Protein AF-A0A968XPM7-F1 (afdb_monomer)

Sequence (101 aa):
MIVTSLDAAGAPLIDSAGNKNVYVIEKPRFDQLYQPLGQVSGDGDIHRAVGTVQVIRLEHGFDIVAPWGERQTAASGYLLANGDDVYGNNAETFEKTYEFF

Foldseek 3Di:
DKDFAAFPVRHFDADPVRDGRIDDDDPVVCVVQWDFPPDADPVGTDTDGPFDKDKDWDCQWDWDQWPVGDTDTDRTFIFTHGDPTTDTDYNVRDVRRDDDD

Nearest PDB structures (foldseek):
  8uza-assembly1_A  TM=3.613E-01  e=4.049E+00  Geobacillus stearothermophilus
  8uzb-assembly1_A  TM=3.399E-01  e=3.831E+00  Geobacillus stearothermophilus
  2qlz-assembly1_B  TM=2.908E-01  e=8.785E+00  unclassified

Mean predicted aligned error: 8.29 Å

pLDDT: mean 83.12, std 6.74, range [58.09, 94.0]

Secondary structure (DSSP, 8-state):
-EEE-B-TTSPBPB-TTS-B-EEE--HHHHHHHEEEEEEEETTEEEEEE----EEEEETT-EEEE-TTS-EEEESSEEEEEETTEEEEEEHHHHHHH----

Solvent-accessible surface area (backbone atoms only — not comparable to full-atom values): 6186 Å² total; per-residue (Å²): 83,82,48,69,47,51,31,93,87,70,46,74,34,61,44,99,87,73,42,71,43,65,50,78,46,56,62,75,59,44,67,71,42,39,42,78,69,89,43,76,54,100,90,40,78,41,61,43,74,71,73,78,63,50,75,45,80,29,84,80,26,52,77,49,65,28,86,88,70,50,77,46,75,38,72,33,22,34,42,37,34,53,80,93,44,51,40,77,38,44,42,72,62,41,68,56,63,57,88,88,131

Structure (mmCIF, N/CA/C/O backbone):
data_AF-A0A968XPM7-F1
#
_entry.id   AF-A0A968XPM7-F1
#
loop_
_a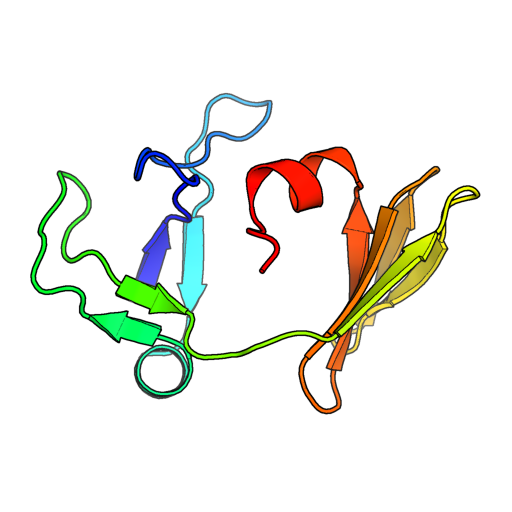tom_site.group_PDB
_atom_site.id
_atom_site.type_symbol
_atom_site.label_atom_id
_atom_site.label_alt_id
_atom_site.label_comp_id
_atom_site.label_asym_id
_atom_site.label_entity_id
_atom_site.label_seq_id
_atom_site.pdbx_PDB_ins_code
_atom_site.Cartn_x
_atom_site.Cartn_y
_atom_site.Cartn_z
_atom_site.occupancy
_atom_site.B_iso_or_equiv
_atom_site.auth_seq_id
_atom_site.auth_comp_id
_atom_site.auth_asym_id
_atom_site.auth_atom_id
_atom_site.pdbx_PDB_model_num
ATOM 1 N N . MET A 1 1 ? 11.632 -9.394 1.548 1.00 85.12 1 MET A N 1
ATOM 2 C CA . MET A 1 1 ? 12.036 -8.565 0.394 1.00 85.12 1 MET A CA 1
ATOM 3 C C . MET A 1 1 ? 11.587 -7.137 0.635 1.00 85.12 1 MET A C 1
ATOM 5 O O . MET A 1 1 ? 10.650 -6.944 1.399 1.00 85.12 1 MET A O 1
ATOM 9 N N . ILE A 1 2 ? 12.285 -6.16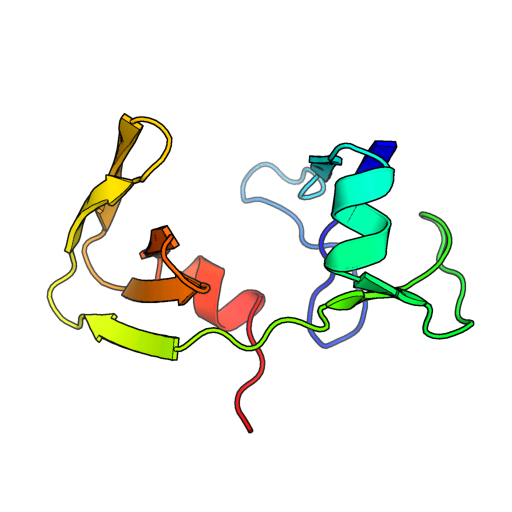9 0.047 1.00 88.88 2 ILE A N 1
ATOM 10 C CA . ILE A 1 2 ? 11.972 -4.740 0.156 1.00 88.88 2 ILE A CA 1
ATOM 11 C C . ILE A 1 2 ? 11.226 -4.341 -1.115 1.00 88.88 2 ILE A C 1
ATOM 13 O O . ILE A 1 2 ? 11.652 -4.728 -2.202 1.00 88.88 2 ILE A O 1
ATOM 17 N N . VAL A 1 3 ? 10.122 -3.616 -0.975 1.00 90.38 3 VAL A N 1
ATOM 18 C CA . VAL A 1 3 ? 9.267 -3.191 -2.089 1.00 90.38 3 VAL A CA 1
ATOM 19 C C . VAL A 1 3 ? 8.884 -1.725 -1.933 1.00 90.38 3 VAL A C 1
ATOM 21 O O . VAL A 1 3 ? 8.785 -1.230 -0.811 1.00 90.38 3 VAL A O 1
ATOM 24 N N . THR A 1 4 ? 8.659 -1.052 -3.059 1.00 91.44 4 THR A N 1
ATOM 25 C CA . THR A 1 4 ? 8.252 0.356 -3.122 1.00 91.44 4 THR A CA 1
ATOM 26 C C . THR A 1 4 ? 6.881 0.453 -3.771 1.00 91.44 4 THR A C 1
ATOM 28 O O . THR A 1 4 ? 6.659 -0.135 -4.829 1.00 91.44 4 THR A O 1
ATOM 31 N N . SER A 1 5 ? 5.973 1.204 -3.156 1.00 88.38 5 SER A N 1
ATOM 32 C CA . SER A 1 5 ? 4.652 1.480 -3.726 1.00 88.38 5 SER A CA 1
ATOM 33 C C . SER A 1 5 ? 4.772 2.450 -4.907 1.00 88.38 5 SER A C 1
ATOM 35 O O . SER A 1 5 ? 5.540 3.412 -4.838 1.00 88.38 5 SER A O 1
ATOM 37 N N . LEU A 1 6 ? 4.007 2.220 -5.975 1.00 87.56 6 LEU A N 1
ATOM 38 C CA . LEU A 1 6 ? 3.935 3.106 -7.141 1.00 87.56 6 LEU A CA 1
ATOM 39 C C . LEU A 1 6 ? 2.571 3.803 -7.198 1.00 87.56 6 LEU A C 1
ATOM 41 O O . LEU A 1 6 ? 1.582 3.255 -6.711 1.00 87.56 6 LEU A O 1
ATOM 45 N N . ASP A 1 7 ? 2.526 4.996 -7.783 1.00 81.62 7 ASP A N 1
ATOM 46 C CA . ASP A 1 7 ? 1.282 5.666 -8.159 1.00 81.62 7 ASP A CA 1
ATOM 47 C C . ASP A 1 7 ? 0.712 5.114 -9.483 1.00 81.62 7 ASP A C 1
ATOM 49 O O . ASP A 1 7 ? 1.320 4.268 -10.144 1.00 81.62 7 ASP A O 1
ATOM 53 N N . ALA A 1 8 ? -0.454 5.620 -9.894 1.00 76.62 8 ALA A N 1
ATOM 54 C CA . ALA A 1 8 ? -1.120 5.227 -11.142 1.00 76.62 8 ALA A CA 1
ATOM 55 C C . ALA A 1 8 ? -0.304 5.547 -12.415 1.00 76.62 8 ALA A C 1
ATOM 57 O O . ALA A 1 8 ? -0.536 4.965 -13.474 1.00 76.62 8 ALA A O 1
ATOM 58 N N . ALA A 1 9 ? 0.666 6.465 -12.338 1.00 82.81 9 ALA A N 1
ATOM 59 C CA . ALA A 1 9 ? 1.585 6.762 -13.435 1.00 82.81 9 ALA A CA 1
ATOM 60 C C . ALA A 1 9 ? 2.820 5.838 -13.437 1.00 82.81 9 ALA A C 1
ATOM 62 O O . ALA A 1 9 ? 3.664 5.940 -14.331 1.00 82.81 9 ALA A O 1
ATOM 63 N N . GLY A 1 10 ? 2.936 4.936 -12.458 1.00 81.00 10 GLY A N 1
ATOM 64 C CA . GLY A 1 10 ? 4.077 4.044 -12.279 1.00 81.00 10 GLY A CA 1
ATOM 65 C C . GLY A 1 10 ? 5.287 4.716 -11.626 1.00 81.00 10 GLY A C 1
ATOM 66 O O . GLY A 1 10 ? 6.385 4.157 -11.674 1.00 81.00 10 GLY A O 1
ATOM 67 N N . ALA A 1 11 ? 5.126 5.901 -11.030 1.00 87.12 11 ALA A N 1
ATOM 68 C CA . ALA A 1 11 ? 6.191 6.584 -10.307 1.00 87.12 11 ALA A CA 1
ATOM 69 C C . ALA A 1 11 ? 6.213 6.164 -8.824 1.00 87.12 11 ALA A C 1
ATOM 71 O O . ALA A 1 11 ? 5.159 5.907 -8.244 1.00 87.12 11 ALA A O 1
ATOM 72 N N . PRO A 1 12 ? 7.391 6.095 -8.171 1.00 89.25 12 PRO A N 1
ATOM 73 C CA . PRO A 1 12 ? 7.470 5.809 -6.741 1.00 89.25 12 PRO A CA 1
ATOM 74 C C . PRO A 1 12 ? 6.651 6.796 -5.907 1.00 89.25 12 PRO A C 1
ATOM 76 O O . PRO A 1 12 ? 6.847 8.007 -6.007 1.00 89.25 12 PRO A O 1
ATOM 79 N N . LEU A 1 13 ? 5.791 6.276 -5.031 1.00 83.25 13 LEU A N 1
ATOM 80 C CA . LEU A 1 13 ? 5.095 7.086 -4.037 1.00 83.25 13 LEU A CA 1
ATOM 81 C C . LEU A 1 13 ? 6.106 7.684 -3.063 1.00 83.25 13 LEU A C 1
ATOM 83 O O . LEU A 1 13 ? 6.907 6.964 -2.465 1.00 83.25 13 LEU A O 1
ATOM 87 N N . ILE A 1 14 ? 6.039 9.001 -2.897 1.00 84.19 14 ILE A N 1
ATOM 88 C CA . ILE A 1 14 ? 6.889 9.762 -1.984 1.00 84.19 14 ILE A CA 1
ATOM 89 C C . ILE A 1 14 ? 6.041 10.235 -0.799 1.00 84.19 14 ILE A C 1
ATOM 91 O O . ILE A 1 14 ? 4.950 10.776 -0.987 1.00 84.19 14 ILE A O 1
ATOM 95 N N . ASP A 1 15 ? 6.525 9.998 0.419 1.00 75.62 15 ASP A N 1
ATOM 96 C CA . ASP A 1 15 ? 5.892 10.471 1.647 1.00 75.62 15 ASP A CA 1
ATOM 97 C C . ASP A 1 15 ? 6.081 11.988 1.850 1.00 75.62 15 ASP A C 1
ATOM 99 O O . ASP A 1 15 ? 6.800 12.667 1.114 1.00 75.62 15 ASP A O 1
ATOM 103 N N . SER A 1 16 ? 5.431 12.550 2.870 1.00 74.06 16 SER A N 1
ATOM 104 C CA . SER A 1 16 ? 5.512 13.986 3.172 1.00 74.06 16 SER A CA 1
ATOM 105 C C . SER A 1 16 ? 6.908 14.459 3.600 1.00 74.06 16 SER A C 1
ATOM 107 O O . SER A 1 16 ? 7.170 15.661 3.589 1.00 74.06 16 SER A O 1
ATOM 109 N N . ALA A 1 17 ? 7.805 13.538 3.958 1.00 79.50 17 ALA A N 1
ATOM 110 C CA . ALA A 1 17 ? 9.191 13.815 4.312 1.00 79.50 17 ALA A CA 1
ATOM 111 C C . ALA A 1 17 ? 10.153 13.672 3.115 1.00 79.50 17 ALA A C 1
ATOM 113 O O . ALA A 1 17 ? 11.353 13.897 3.271 1.00 79.50 17 ALA A O 1
ATOM 114 N N . GLY A 1 18 ? 9.647 13.341 1.922 1.00 85.56 18 GLY A N 1
ATOM 115 C CA . GLY A 1 18 ? 10.449 13.189 0.709 1.00 85.56 18 GLY A CA 1
ATOM 116 C C . GLY A 1 18 ? 11.059 11.796 0.526 1.00 85.56 18 GLY A C 1
ATOM 117 O O . GLY A 1 18 ? 11.888 11.616 -0.367 1.00 85.56 18 GLY A O 1
ATOM 118 N N . ASN A 1 19 ? 10.670 10.807 1.334 1.00 85.50 19 ASN A N 1
ATOM 119 C CA . ASN A 1 19 ? 11.178 9.441 1.228 1.00 85.50 19 ASN A CA 1
ATOM 120 C C . ASN A 1 19 ? 10.260 8.574 0.369 1.00 85.50 19 ASN A C 1
ATOM 122 O O . ASN A 1 19 ? 9.046 8.763 0.340 1.00 85.50 19 ASN A O 1
ATOM 126 N N . LYS A 1 20 ? 10.833 7.565 -0.297 1.00 86.50 20 LYS A N 1
ATOM 127 C CA . LYS A 1 20 ? 10.032 6.541 -0.977 1.00 86.50 20 LYS A CA 1
ATOM 128 C C . LYS A 1 20 ? 9.187 5.777 0.041 1.00 86.50 20 LYS A C 1
ATOM 130 O O . LYS A 1 20 ? 9.673 5.402 1.107 1.00 86.50 20 LYS A O 1
ATOM 135 N N . ASN A 1 21 ? 7.948 5.483 -0.331 1.00 83.44 21 ASN A N 1
ATOM 136 C CA . ASN A 1 21 ? 7.068 4.608 0.422 1.00 83.44 21 ASN A CA 1
ATOM 137 C C . ASN A 1 21 ? 7.531 3.155 0.243 1.00 83.44 21 ASN A C 1
ATOM 139 O O . ASN A 1 21 ? 7.191 2.494 -0.740 1.00 83.44 21 ASN A O 1
ATOM 143 N N . VAL A 1 22 ? 8.365 2.699 1.175 1.00 85.25 22 VAL A N 1
ATOM 144 C CA . VAL A 1 22 ? 9.013 1.387 1.148 1.00 85.25 22 VAL A CA 1
ATOM 145 C C . VAL A 1 22 ? 8.520 0.542 2.312 1.00 85.25 22 VAL A C 1
ATOM 147 O O . VAL A 1 22 ? 8.427 1.025 3.439 1.00 85.25 22 VAL A O 1
ATOM 150 N N . TYR A 1 23 ? 8.267 -0.741 2.067 1.00 80.19 23 TYR A N 1
ATOM 151 C CA . TYR A 1 23 ? 7.940 -1.698 3.119 1.00 80.19 23 TYR A CA 1
ATOM 152 C C . TYR A 1 23 ? 8.603 -3.057 2.883 1.00 80.19 23 TYR A C 1
ATOM 154 O O . TYR A 1 23 ? 9.120 -3.363 1.805 1.00 80.19 23 TYR A O 1
ATOM 162 N N . VAL A 1 24 ? 8.632 -3.869 3.940 1.00 82.69 24 VAL A N 1
ATOM 163 C CA . VAL A 1 24 ? 9.181 -5.225 3.907 1.00 82.69 24 VAL A CA 1
ATOM 164 C C . VAL A 1 24 ? 8.033 -6.219 3.892 1.00 82.69 24 VAL A C 1
ATOM 166 O O . VAL A 1 24 ? 7.118 -6.141 4.704 1.00 82.69 24 VAL A O 1
ATOM 169 N N . ILE A 1 25 ? 8.108 -7.179 2.978 1.00 82.62 25 ILE A N 1
ATOM 170 C CA . ILE A 1 25 ? 7.140 -8.265 2.842 1.00 82.62 25 ILE A CA 1
ATOM 171 C C . ILE A 1 25 ? 7.873 -9.595 2.684 1.00 82.62 25 ILE A C 1
ATOM 173 O O . ILE A 1 25 ? 8.969 -9.662 2.117 1.00 82.62 25 ILE A O 1
ATOM 177 N N . GLU A 1 26 ? 7.310 -1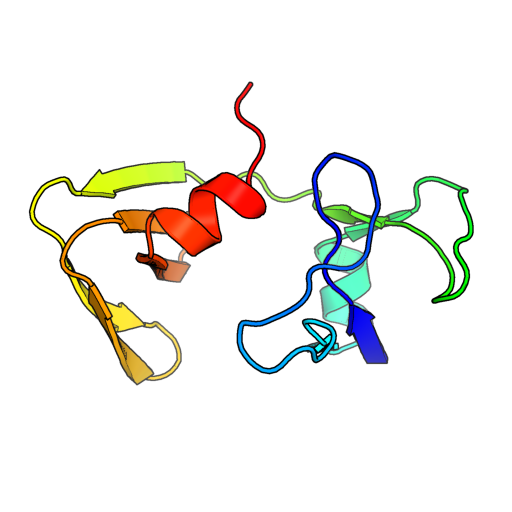0.676 3.209 1.00 83.31 26 GLU A N 1
ATOM 178 C CA . GLU A 1 26 ? 7.857 -12.013 2.989 1.00 83.31 26 GLU A CA 1
ATOM 179 C C . GLU A 1 26 ? 7.664 -12.444 1.534 1.00 83.31 26 GLU A C 1
ATOM 181 O O . GLU A 1 26 ? 6.615 -12.205 0.939 1.00 83.31 26 GLU A O 1
ATOM 186 N N . LYS A 1 27 ? 8.666 -13.116 0.954 1.00 88.06 27 LYS A N 1
ATOM 187 C CA . LYS A 1 27 ? 8.616 -13.528 -0.456 1.00 88.06 27 LYS A CA 1
ATOM 188 C C . LYS A 1 27 ? 7.380 -14.384 -0.795 1.00 88.06 27 LYS A C 1
ATOM 190 O O . LYS A 1 27 ? 6.707 -14.044 -1.762 1.00 88.06 27 LYS A O 1
ATOM 195 N N . PRO A 1 28 ? 7.013 -15.418 -0.009 1.00 85.19 28 PRO A N 1
ATOM 196 C CA . PRO A 1 28 ? 5.820 -16.210 -0.309 1.00 85.19 28 PRO A CA 1
ATOM 197 C C . PRO A 1 28 ? 4.533 -15.379 -0.287 1.00 85.19 28 PRO A C 1
ATOM 199 O O . PRO A 1 28 ? 3.635 -15.614 -1.088 1.00 85.19 28 PRO A O 1
ATOM 202 N N . ARG A 1 29 ? 4.447 -14.385 0.607 1.00 81.56 29 ARG A N 1
ATOM 203 C CA . ARG A 1 29 ? 3.296 -13.481 0.689 1.00 81.56 29 ARG A CA 1
ATOM 204 C C . ARG A 1 29 ? 3.251 -12.518 -0.495 1.00 81.56 29 ARG A C 1
ATOM 206 O O . ARG A 1 29 ? 2.173 -12.248 -1.007 1.00 81.56 29 ARG A O 1
ATOM 213 N N . PHE A 1 30 ? 4.402 -12.034 -0.953 1.00 87.06 30 PHE A N 1
ATOM 214 C CA . PHE A 1 30 ? 4.486 -11.196 -2.146 1.00 87.06 30 PHE A CA 1
ATOM 215 C C . PHE A 1 30 ? 3.984 -11.934 -3.390 1.00 87.06 30 PHE A C 1
ATOM 217 O O . PHE A 1 30 ? 3.109 -11.425 -4.083 1.00 87.06 30 PHE A O 1
ATOM 224 N N . ASP A 1 31 ? 4.456 -13.164 -3.604 1.00 88.38 31 ASP A N 1
ATOM 225 C CA . ASP A 1 31 ? 4.076 -13.988 -4.759 1.00 88.38 31 ASP A CA 1
ATOM 226 C C . ASP A 1 31 ? 2.559 -14.328 -4.766 1.00 88.38 31 ASP A C 1
ATOM 228 O O . ASP A 1 31 ? 1.996 -14.628 -5.815 1.00 88.38 31 ASP A O 1
ATOM 232 N N . GLN A 1 32 ? 1.872 -14.255 -3.613 1.00 84.19 32 GLN A N 1
ATOM 233 C CA . GLN A 1 32 ? 0.407 -14.396 -3.509 1.00 84.19 32 GLN A CA 1
ATOM 234 C C . GLN A 1 32 ? -0.363 -13.109 -3.829 1.00 84.19 32 GLN A C 1
ATOM 236 O O . GLN A 1 32 ? -1.495 -13.174 -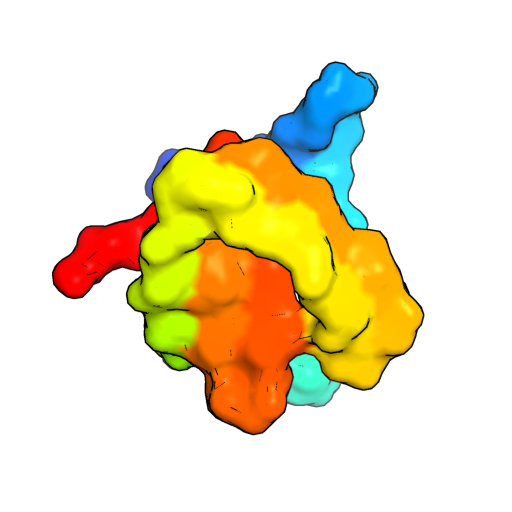4.303 1.00 84.19 32 GLN A O 1
ATOM 241 N N . LEU A 1 33 ? 0.205 -11.949 -3.493 1.00 82.38 33 LEU A N 1
ATOM 242 C CA . LEU A 1 33 ? -0.484 -10.657 -3.553 1.00 82.38 33 LEU A CA 1
ATOM 243 C C . LEU A 1 33 ? -0.210 -9.887 -4.845 1.00 82.38 33 LEU A C 1
ATOM 245 O O . LEU A 1 33 ? -0.981 -8.987 -5.185 1.00 82.38 33 LEU A O 1
ATOM 249 N N . TYR A 1 34 ? 0.857 -10.234 -5.562 1.00 89.31 34 TYR A N 1
ATOM 250 C CA . TYR A 1 34 ? 1.356 -9.456 -6.684 1.00 89.31 34 TYR A CA 1
ATOM 251 C C . TYR A 1 34 ? 1.651 -10.323 -7.906 1.00 89.31 34 TYR A C 1
ATOM 253 O O . TYR A 1 34 ? 2.180 -11.427 -7.804 1.00 89.31 34 TYR A O 1
ATOM 261 N N . GLN A 1 35 ? 1.338 -9.791 -9.087 1.00 92.69 35 GLN A N 1
ATOM 262 C CA . GLN A 1 35 ? 1.629 -10.406 -10.376 1.00 92.69 35 GLN A CA 1
ATOM 263 C C . GLN A 1 35 ? 2.600 -9.521 -11.169 1.00 92.69 35 GLN A C 1
ATOM 265 O O . GLN A 1 35 ? 2.335 -8.325 -11.316 1.00 92.69 35 GLN A O 1
ATOM 270 N N . PRO A 1 36 ? 3.697 -10.074 -11.718 1.00 92.81 36 PRO A N 1
ATOM 271 C CA . PRO A 1 36 ? 4.636 -9.301 -12.521 1.00 92.81 36 PRO A CA 1
ATOM 272 C C . PRO A 1 36 ? 3.976 -8.783 -13.802 1.00 92.81 36 PRO A C 1
ATOM 274 O O . PRO A 1 36 ? 3.217 -9.501 -14.457 1.00 92.81 36 PRO A O 1
ATOM 277 N N . LEU A 1 37 ? 4.305 -7.547 -14.182 1.00 92.06 37 LEU A N 1
ATOM 278 C CA . LEU A 1 37 ? 3.853 -6.927 -15.434 1.00 92.06 37 LEU A CA 1
ATOM 279 C C . LEU A 1 37 ? 4.843 -7.104 -16.594 1.00 92.06 37 LEU A C 1
ATOM 281 O O . LEU A 1 37 ? 4.549 -6.700 -17.716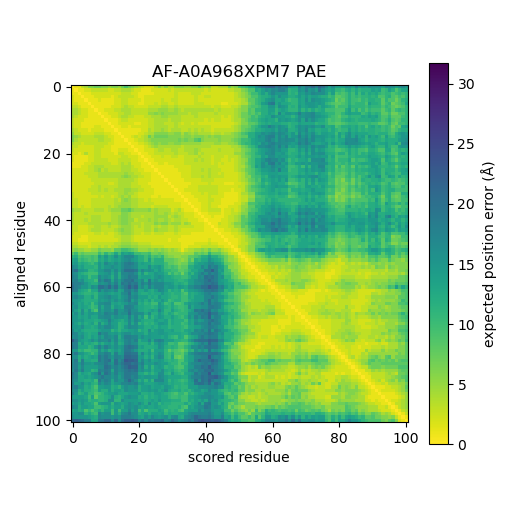 1.00 92.06 37 LEU A O 1
ATOM 285 N N . GLY A 1 38 ? 6.022 -7.685 -16.341 1.00 92.00 38 GLY A N 1
ATOM 286 C CA . GLY A 1 38 ? 7.093 -7.804 -17.339 1.00 92.00 38 GLY A CA 1
ATOM 287 C C . GLY A 1 38 ? 7.781 -6.474 -17.670 1.00 92.00 38 GLY A C 1
ATOM 288 O O . GLY A 1 38 ? 8.427 -6.357 -18.708 1.00 92.00 38 GLY A O 1
ATOM 289 N N . GLN A 1 39 ? 7.626 -5.469 -16.806 1.00 92.38 39 GLN A N 1
ATOM 290 C CA . GLN A 1 39 ? 8.244 -4.149 -16.923 1.00 92.38 39 GLN A CA 1
ATOM 291 C C . GLN A 1 39 ? 9.290 -3.967 -15.822 1.00 92.38 39 GLN A C 1
ATOM 293 O O . GLN A 1 39 ? 9.134 -4.508 -14.729 1.00 92.38 39 GLN A O 1
ATOM 298 N N . VAL A 1 40 ? 10.329 -3.175 -16.096 1.00 91.06 40 VAL A N 1
ATOM 299 C CA . VAL A 1 40 ? 11.429 -2.910 -15.160 1.00 91.06 40 VAL A CA 1
ATOM 300 C C . VAL A 1 40 ? 11.592 -1.405 -14.983 1.00 91.06 40 VAL A C 1
ATOM 302 O O . VAL A 1 40 ? 11.645 -0.658 -15.959 1.00 91.06 40 VAL A O 1
ATOM 305 N N . SER A 1 41 ? 11.683 -0.973 -13.731 1.00 88.38 41 SER A N 1
ATOM 306 C CA . SER A 1 41 ? 11.972 0.399 -13.315 1.00 88.38 41 SER A CA 1
ATOM 307 C C . SER A 1 41 ? 13.395 0.515 -12.754 1.00 88.38 41 SER A C 1
ATOM 309 O O . SER A 1 41 ? 14.105 -0.481 -12.607 1.00 88.38 41 SER A O 1
ATOM 311 N N . GLY A 1 42 ? 13.803 1.726 -12.362 1.00 87.62 42 GLY A N 1
ATOM 312 C CA . GLY A 1 42 ? 15.044 1.926 -11.602 1.00 87.62 42 GLY A CA 1
ATOM 313 C C . GLY A 1 42 ? 15.068 1.215 -10.240 1.00 87.62 42 GLY A C 1
ATOM 314 O O . GLY A 1 42 ? 16.148 1.005 -9.697 1.00 87.62 42 GLY A O 1
ATOM 315 N N . ASP A 1 43 ? 13.904 0.820 -9.713 1.00 87.69 43 ASP A N 1
ATOM 316 C CA . ASP A 1 43 ? 13.751 0.095 -8.446 1.00 87.69 43 ASP A CA 1
ATOM 317 C C . ASP A 1 43 ? 13.529 -1.421 -8.640 1.00 87.69 43 ASP A C 1
ATOM 319 O O . ASP A 1 43 ? 13.365 -2.152 -7.664 1.00 87.69 43 ASP A O 1
ATOM 323 N N . GLY A 1 44 ? 13.554 -1.910 -9.888 1.00 90.88 44 GLY A N 1
ATOM 324 C CA . GLY A 1 44 ? 13.370 -3.321 -10.238 1.00 90.88 44 GLY A CA 1
ATOM 325 C C . GLY A 1 44 ? 12.046 -3.624 -10.945 1.00 90.88 44 GLY A C 1
ATOM 326 O O . GLY A 1 44 ? 11.423 -2.740 -11.542 1.00 90.88 44 GLY A O 1
ATOM 327 N N . ASP A 1 45 ? 11.650 -4.896 -10.909 1.00 94.00 45 ASP A N 1
ATOM 328 C CA . ASP A 1 45 ? 10.473 -5.426 -11.604 1.00 94.00 45 ASP A CA 1
ATOM 329 C C . ASP A 1 45 ? 9.163 -4.818 -11.082 1.00 94.00 45 ASP A C 1
ATOM 331 O O . ASP A 1 45 ? 8.863 -4.842 -9.884 1.00 94.00 45 ASP A O 1
ATOM 335 N N . ILE A 1 46 ? 8.332 -4.338 -12.004 1.00 92.94 46 ILE A N 1
ATOM 336 C CA . ILE A 1 46 ? 7.018 -3.777 -11.694 1.00 92.94 46 ILE A CA 1
ATOM 337 C C . ILE A 1 46 ? 5.991 -4.903 -11.596 1.00 92.94 46 ILE A C 1
ATOM 339 O O . ILE A 1 46 ? 5.871 -5.758 -12.481 1.00 92.94 46 ILE A O 1
ATOM 343 N N . HIS A 1 47 ? 5.213 -4.866 -10.519 1.00 92.12 47 HIS A N 1
ATOM 344 C CA . HIS A 1 47 ? 4.151 -5.820 -10.246 1.00 92.12 47 HIS A CA 1
ATOM 345 C C . HIS A 1 47 ? 2.832 -5.090 -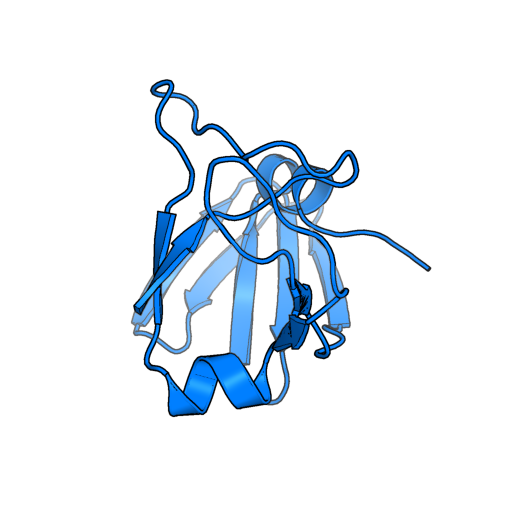9.999 1.00 92.12 47 HIS A C 1
ATOM 347 O O . HIS A 1 47 ? 2.816 -4.017 -9.401 1.00 92.12 47 HIS A O 1
ATOM 353 N N . ARG A 1 48 ? 1.719 -5.697 -10.417 1.00 88.19 48 ARG A N 1
ATOM 354 C CA . ARG A 1 48 ? 0.370 -5.256 -10.043 1.00 88.19 48 ARG A CA 1
ATOM 355 C C . ARG A 1 48 ? -0.142 -6.061 -8.859 1.00 88.19 48 ARG A C 1
ATOM 357 O O . ARG A 1 48 ? 0.109 -7.265 -8.794 1.00 88.19 48 ARG A O 1
ATOM 364 N N . ALA A 1 49 ? -0.888 -5.432 -7.958 1.00 85.31 49 ALA A N 1
ATOM 365 C CA . ALA A 1 49 ? -1.650 -6.168 -6.954 1.00 85.31 49 ALA A CA 1
ATOM 366 C C . ALA A 1 49 ? -2.734 -7.018 -7.643 1.00 85.31 49 ALA A C 1
ATOM 368 O O . ALA A 1 49 ? -3.360 -6.564 -8.601 1.00 85.31 49 ALA A O 1
ATOM 369 N N . VAL A 1 50 ? -2.946 -8.252 -7.180 1.00 84.38 50 VAL A N 1
ATOM 370 C CA . VAL A 1 50 ? -4.027 -9.128 -7.685 1.00 84.38 50 VAL A CA 1
ATOM 371 C C . VAL A 1 50 ? -5.276 -9.096 -6.808 1.00 84.38 50 VAL A C 1
ATOM 373 O O . VAL A 1 50 ? -6.343 -9.521 -7.243 1.00 84.38 50 VAL A O 1
ATOM 376 N N . GLY A 1 51 ? -5.147 -8.615 -5.571 1.00 75.69 51 GLY A N 1
ATOM 377 C CA . GLY A 1 51 ? -6.257 -8.516 -4.633 1.00 75.69 51 GLY A CA 1
ATOM 378 C C . GLY A 1 51 ? -7.183 -7.352 -4.972 1.00 75.69 51 GLY A C 1
ATOM 379 O O . GLY A 1 51 ? -6.728 -6.236 -5.212 1.00 75.69 51 GLY A O 1
ATOM 380 N N . THR A 1 52 ? -8.487 -7.605 -4.941 1.00 71.50 52 THR A N 1
ATOM 381 C CA . THR A 1 52 ? -9.514 -6.561 -4.911 1.00 71.50 52 THR A CA 1
ATOM 382 C C . THR A 1 52 ? -9.943 -6.339 -3.470 1.00 71.50 52 THR A C 1
ATOM 384 O O . THR A 1 52 ? -10.266 -7.305 -2.778 1.00 71.50 52 THR A O 1
ATOM 387 N N . VAL A 1 53 ? -9.993 -5.087 -3.030 1.00 75.38 53 VAL A N 1
ATOM 388 C CA . VAL A 1 53 ? -10.526 -4.728 -1.712 1.00 75.38 53 VAL A CA 1
ATOM 389 C C . VAL A 1 53 ? -11.913 -4.119 -1.860 1.00 75.38 53 VAL A C 1
ATOM 391 O O . VAL A 1 53 ? -12.191 -3.421 -2.835 1.00 75.38 53 VAL A O 1
ATOM 394 N N . GLN A 1 54 ? -12.790 -4.375 -0.894 1.00 78.00 54 GLN A N 1
ATOM 395 C CA . GLN A 1 54 ? -14.031 -3.614 -0.773 1.00 78.00 54 GLN A CA 1
ATOM 396 C C . GLN A 1 54 ? -13.756 -2.356 0.036 1.00 78.00 54 GLN A C 1
ATOM 398 O O . GLN A 1 54 ? -13.017 -2.398 1.020 1.00 78.00 54 GLN A O 1
ATOM 403 N N . VAL A 1 55 ? -14.359 -1.243 -0.372 1.00 84.44 55 VAL A N 1
ATOM 404 C CA . VAL A 1 55 ? -14.154 0.043 0.289 1.00 84.44 55 VAL A CA 1
ATOM 405 C C . VAL A 1 55 ? -15.451 0.730 0.638 1.00 84.44 55 VAL A C 1
ATOM 407 O O . VAL A 1 55 ? -16.357 0.847 -0.183 1.00 84.44 55 VAL A O 1
ATOM 410 N N . ILE A 1 56 ? -15.508 1.221 1.873 1.00 84.38 56 ILE A N 1
ATOM 411 C CA . ILE A 1 56 ? -16.577 2.083 2.364 1.00 84.38 56 ILE A CA 1
ATOM 412 C C . ILE A 1 56 ? -15.960 3.442 2.658 1.00 84.38 56 ILE A C 1
ATOM 414 O O . ILE A 1 56 ? -15.072 3.561 3.501 1.00 84.38 56 ILE A O 1
ATOM 418 N N . ARG A 1 57 ? -16.434 4.477 1.965 1.00 85.75 57 ARG A N 1
ATOM 419 C CA . ARG A 1 57 ? -16.037 5.855 2.250 1.00 85.75 57 ARG A CA 1
ATOM 420 C C . ARG A 1 57 ? -16.672 6.317 3.560 1.00 85.75 57 ARG A C 1
ATOM 422 O O . ARG A 1 57 ? -17.874 6.161 3.757 1.00 85.75 57 ARG A O 1
ATOM 429 N N . LEU A 1 58 ? -15.869 6.920 4.428 1.00 87.12 58 LEU A N 1
ATOM 430 C CA . LEU A 1 58 ? -16.278 7.464 5.717 1.00 87.12 58 LEU A CA 1
ATOM 431 C C . LEU A 1 58 ? -16.031 8.977 5.729 1.00 87.12 58 LEU A C 1
ATOM 433 O O . LEU A 1 58 ? -14.925 9.450 5.996 1.00 87.12 58 LEU A O 1
ATOM 437 N N . GLU A 1 59 ? -17.079 9.745 5.423 1.00 87.81 59 GLU A N 1
ATOM 438 C CA . GLU A 1 59 ? -17.008 11.211 5.285 1.00 87.81 59 GLU A CA 1
ATOM 439 C C . GLU A 1 59 ? -16.775 11.943 6.613 1.00 87.81 59 GLU A C 1
ATOM 441 O O . GLU A 1 59 ? -16.273 13.063 6.621 1.00 87.81 59 GLU A O 1
ATOM 446 N N . HIS A 1 60 ? -17.096 11.297 7.735 1.00 89.19 60 HIS A N 1
ATOM 447 C CA . HIS A 1 60 ? -16.887 11.823 9.088 1.00 89.19 60 HIS A CA 1
ATOM 448 C C . HIS A 1 60 ? -15.714 11.158 9.815 1.00 89.19 60 HIS A C 1
ATOM 450 O O . HIS A 1 60 ? -15.587 11.284 11.033 1.00 89.19 60 HIS A O 1
ATOM 456 N N . GLY A 1 61 ? -14.865 10.449 9.069 1.00 87.00 61 GLY A N 1
ATOM 457 C CA . GLY A 1 61 ? -13.674 9.825 9.615 1.00 87.00 61 GLY A CA 1
ATOM 458 C C . GLY A 1 61 ? -13.917 8.474 10.273 1.00 87.00 61 GLY A C 1
ATOM 459 O O . GLY A 1 61 ? -14.990 7.880 10.166 1.00 87.00 61 GLY A O 1
ATOM 460 N N . PHE A 1 62 ? -12.874 7.971 10.923 1.00 86.44 62 PHE A N 1
ATOM 461 C CA . PHE A 1 62 ? -12.883 6.694 11.625 1.00 86.44 62 PHE A CA 1
ATOM 462 C C . PHE A 1 62 ? -11.927 6.709 12.815 1.00 86.44 62 PHE A C 1
ATOM 464 O O . PHE A 1 62 ? -10.972 7.485 12.856 1.00 86.44 62 PHE A O 1
ATOM 471 N N . ASP A 1 63 ? -12.189 5.812 13.758 1.00 91.06 63 ASP A N 1
ATOM 472 C CA . ASP A 1 63 ? -11.329 5.483 14.889 1.00 91.06 63 ASP A CA 1
ATOM 473 C C . ASP A 1 63 ? -11.476 3.982 15.144 1.00 91.06 63 ASP A C 1
ATOM 475 O O . ASP A 1 63 ? -12.497 3.526 15.662 1.00 91.06 63 ASP A O 1
ATOM 479 N N . ILE A 1 64 ? -10.506 3.204 14.669 1.00 86.00 64 ILE A N 1
ATOM 480 C CA . ILE A 1 64 ? -10.556 1.741 14.704 1.00 86.00 64 ILE A CA 1
ATOM 481 C C . ILE A 1 64 ? -9.229 1.164 15.183 1.00 86.00 64 ILE A C 1
ATOM 483 O O . ILE A 1 64 ? -8.196 1.831 15.163 1.00 86.00 64 ILE A O 1
ATOM 487 N N . VAL A 1 65 ? -9.250 -0.110 15.561 1.00 87.44 65 VAL A N 1
ATOM 488 C CA . VAL A 1 65 ? -8.038 -0.903 15.769 1.00 87.44 65 VAL A CA 1
ATOM 489 C C . VAL A 1 65 ? -7.890 -1.839 14.578 1.00 87.44 65 VAL A C 1
ATOM 491 O O . VAL A 1 65 ? -8.790 -2.631 14.305 1.00 87.44 65 VAL A O 1
ATOM 494 N N . ALA A 1 66 ? -6.778 -1.719 13.859 1.00 82.38 66 ALA A N 1
ATOM 495 C CA . ALA A 1 66 ? -6.461 -2.587 12.735 1.00 82.38 66 ALA A CA 1
ATOM 496 C C . ALA A 1 66 ? -6.192 -4.031 13.210 1.00 82.38 66 ALA A C 1
ATOM 498 O O . ALA A 1 66 ? -5.866 -4.239 14.383 1.00 82.38 66 ALA A O 1
ATOM 499 N N . PRO A 1 67 ? -6.233 -5.041 12.321 1.00 71.56 67 PRO A N 1
ATOM 500 C CA . PRO A 1 67 ? -6.013 -6.443 12.691 1.00 71.56 67 PRO A CA 1
ATOM 501 C C . PRO A 1 67 ? -4.631 -6.704 13.313 1.00 71.56 67 PRO A C 1
ATOM 503 O O . PRO A 1 67 ? -4.463 -7.637 14.093 1.00 71.56 67 PRO A O 1
ATOM 506 N N . TRP A 1 68 ? -3.648 -5.844 13.026 1.00 80.19 68 TRP A N 1
ATOM 507 C CA . TRP A 1 68 ? -2.308 -5.879 13.622 1.00 80.19 68 TRP A CA 1
ATOM 508 C C . TRP A 1 68 ? -2.183 -5.113 14.955 1.00 80.19 68 TRP A C 1
ATOM 510 O O . TRP A 1 68 ? -1.081 -4.967 15.480 1.00 80.19 68 TRP A O 1
ATOM 520 N N . GLY A 1 69 ? -3.294 -4.632 15.524 1.00 81.50 69 GLY A N 1
ATOM 521 C CA . GLY A 1 69 ? -3.364 -4.034 16.863 1.00 81.50 69 GLY A CA 1
ATOM 522 C C . GLY A 1 69 ? -3.071 -2.532 16.938 1.00 81.50 69 GLY A C 1
ATOM 523 O O . GLY A 1 69 ? -3.134 -1.953 18.022 1.00 81.50 69 GLY A O 1
ATOM 524 N N . GLU A 1 70 ? -2.770 -1.881 15.816 1.00 86.81 70 GLU A N 1
ATOM 525 C CA . GLU A 1 70 ? -2.548 -0.434 15.764 1.00 86.81 70 GLU A CA 1
ATOM 526 C C . GLU A 1 70 ? -3.874 0.332 15.730 1.00 86.81 70 GLU A C 1
ATOM 528 O O . GLU A 1 70 ? -4.786 -0.012 14.976 1.00 86.81 70 GLU A O 1
ATOM 533 N N . ARG A 1 71 ? -3.978 1.403 16.524 1.00 87.81 71 ARG A N 1
ATOM 534 C CA . ARG A 1 71 ? -5.128 2.310 16.470 1.00 87.81 71 ARG A CA 1
ATOM 535 C C . ARG A 1 71 ? -4.958 3.293 15.319 1.00 87.81 71 ARG A C 1
ATOM 537 O O . ARG A 1 71 ? -3.980 4.032 15.281 1.00 87.81 71 ARG A O 1
ATOM 544 N N . GLN A 1 72 ? -5.934 3.333 14.422 1.00 85.69 72 GLN A N 1
ATOM 545 C CA . GLN A 1 72 ? -5.935 4.194 13.250 1.00 85.69 72 GLN A CA 1
ATOM 546 C C . GLN A 1 72 ? -7.072 5.207 13.350 1.00 85.69 72 GLN A C 1
ATOM 548 O O . GLN A 1 72 ? -8.224 4.838 13.583 1.00 85.69 72 GLN A O 1
ATOM 553 N N . THR A 1 73 ? -6.748 6.481 13.136 1.00 87.38 73 THR A N 1
ATOM 554 C CA . THR A 1 73 ? -7.711 7.583 13.211 1.00 87.38 73 THR A CA 1
ATOM 555 C C . THR A 1 73 ? -7.559 8.529 12.031 1.00 87.38 73 THR A C 1
ATOM 557 O O . THR A 1 73 ? -6.437 8.910 11.695 1.00 87.38 73 THR A O 1
ATOM 560 N N . ALA A 1 74 ? -8.669 8.978 11.454 1.00 85.44 74 ALA A N 1
ATOM 561 C CA . ALA A 1 74 ? -8.671 10.040 10.450 1.00 85.44 74 ALA A CA 1
ATOM 562 C C . ALA A 1 74 ? -9.978 10.838 10.504 1.00 85.44 74 ALA A C 1
ATOM 564 O O . ALA A 1 74 ? -11.011 10.291 10.875 1.00 85.44 74 ALA A O 1
ATOM 565 N N . ALA A 1 75 ? -9.939 12.113 10.102 1.00 85.19 75 ALA A N 1
ATOM 566 C CA . ALA A 1 75 ? -11.127 12.974 10.008 1.00 85.19 75 ALA A CA 1
ATOM 567 C C . ALA A 1 75 ? -12.007 12.659 8.782 1.00 85.19 75 ALA A C 1
ATOM 569 O O . ALA A 1 75 ? -13.181 13.012 8.751 1.00 85.19 75 ALA A O 1
ATOM 570 N N . SER A 1 76 ? -11.435 11.985 7.784 1.00 84.81 76 SER A N 1
ATOM 571 C CA . SER A 1 76 ? -12.109 11.416 6.619 1.00 84.81 76 SER A CA 1
ATOM 572 C C . SER A 1 76 ? -11.239 10.298 6.039 1.00 84.81 76 SER A C 1
ATOM 574 O O . SER A 1 76 ? -10.011 10.30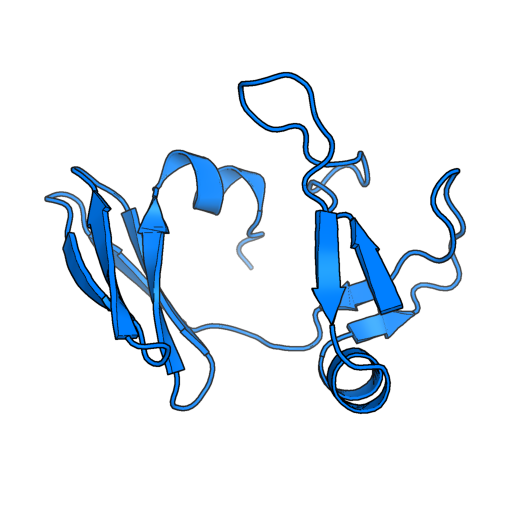3 6.187 1.00 84.81 76 SER A O 1
ATOM 576 N N . GLY A 1 77 ? -11.854 9.311 5.395 1.00 87.00 77 GLY A N 1
ATOM 577 C CA . GLY A 1 77 ? -11.092 8.225 4.791 1.00 87.00 77 GLY A CA 1
ATOM 578 C C . GLY A 1 77 ? -11.939 7.083 4.279 1.00 87.00 77 GLY A C 1
ATOM 579 O O . GLY A 1 77 ? -13.127 7.240 4.009 1.00 87.00 77 GLY A O 1
ATOM 580 N N . TYR A 1 78 ? -11.301 5.932 4.139 1.00 85.81 78 TYR A N 1
ATOM 581 C CA . TYR A 1 78 ? -11.905 4.717 3.628 1.00 85.81 78 TYR A CA 1
ATOM 582 C C . TYR A 1 78 ? -11.662 3.587 4.622 1.00 85.81 78 TYR A C 1
ATOM 584 O O . TYR A 1 78 ? -10.564 3.447 5.161 1.00 85.81 78 TYR A O 1
ATOM 592 N N . LEU A 1 79 ? -12.691 2.779 4.855 1.00 84.19 79 LEU A N 1
ATOM 593 C CA . LEU A 1 79 ? -12.547 1.470 5.469 1.00 84.19 79 LEU A CA 1
ATOM 594 C C . LEU A 1 79 ? -12.294 0.465 4.351 1.00 84.19 79 LEU A C 1
ATOM 596 O O . LEU A 1 79 ? -13.112 0.355 3.437 1.00 84.19 79 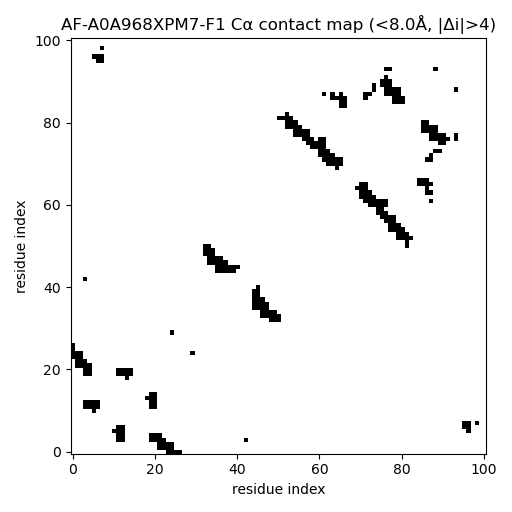LEU A O 1
ATOM 600 N N . LEU A 1 80 ? -11.166 -0.231 4.411 1.00 83.44 80 LEU A N 1
ATOM 601 C CA . LEU A 1 80 ? -10.770 -1.243 3.445 1.00 83.44 80 LEU A CA 1
ATOM 602 C C . LEU A 1 80 ? -11.032 -2.609 4.060 1.00 83.44 80 LEU A C 1
ATOM 604 O O . LEU A 1 80 ? -10.521 -2.902 5.139 1.00 83.44 80 LEU A O 1
ATOM 608 N N . ALA A 1 81 ? -11.796 -3.438 3.359 1.00 79.81 81 ALA A N 1
ATOM 609 C CA . ALA A 1 81 ? -11.938 -4.854 3.651 1.00 79.81 81 ALA A CA 1
ATOM 610 C C . ALA A 1 81 ? -11.142 -5.654 2.613 1.00 79.81 81 ALA A C 1
ATOM 612 O O . ALA A 1 81 ? -11.492 -5.699 1.428 1.00 79.81 81 ALA A O 1
ATOM 613 N N . ASN A 1 82 ? -10.047 -6.259 3.066 1.00 75.81 82 ASN A N 1
ATOM 614 C CA . ASN A 1 82 ? -9.162 -7.110 2.283 1.00 75.81 82 ASN A CA 1
ATOM 615 C C . ASN A 1 82 ? -9.265 -8.555 2.793 1.00 75.81 82 ASN A C 1
ATOM 617 O O . ASN A 1 82 ? -8.503 -8.983 3.658 1.00 75.81 82 ASN A O 1
ATOM 621 N N . GLY A 1 83 ? -10.251 -9.298 2.286 1.00 76.25 83 GLY A N 1
ATOM 622 C CA . GLY A 1 83 ? -10.623 -10.586 2.872 1.00 76.25 83 GLY A CA 1
ATOM 623 C C . GLY A 1 83 ? -11.203 -10.391 4.275 1.00 76.25 83 GLY A C 1
ATOM 624 O O . GLY A 1 83 ? -12.151 -9.625 4.435 1.00 76.25 83 GLY A O 1
ATOM 625 N N . ASP A 1 84 ? -10.619 -11.059 5.272 1.00 73.88 84 ASP A N 1
ATOM 626 C CA . ASP A 1 84 ? -11.026 -10.943 6.682 1.00 73.88 84 ASP A CA 1
ATOM 627 C C . ASP A 1 84 ? -10.383 -9.738 7.398 1.00 73.88 84 ASP A C 1
ATOM 629 O O . ASP A 1 84 ? -10.800 -9.369 8.498 1.00 73.88 84 ASP A O 1
ATOM 633 N N . ASP A 1 85 ? -9.381 -9.104 6.777 1.00 77.38 85 ASP A N 1
ATOM 634 C CA . ASP A 1 85 ? -8.678 -7.959 7.348 1.00 77.38 85 ASP A CA 1
ATOM 635 C C . ASP A 1 85 ? 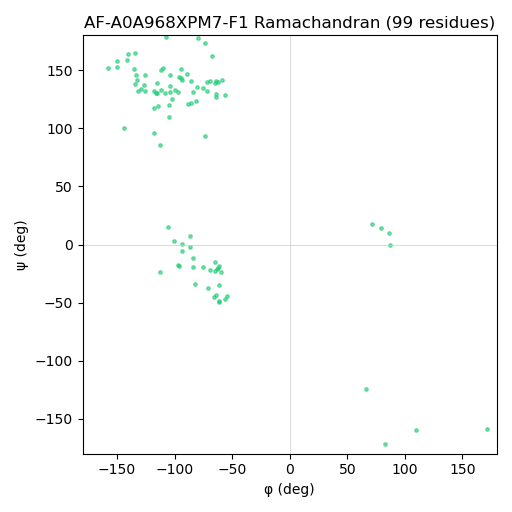-9.421 -6.654 7.036 1.00 77.38 85 ASP A C 1
ATOM 637 O O . ASP A 1 85 ? -9.599 -6.283 5.873 1.00 77.38 85 ASP A O 1
ATOM 641 N N . VAL A 1 86 ? -9.806 -5.919 8.083 1.00 78.06 86 VAL A N 1
ATOM 642 C CA . VAL A 1 86 ? -10.480 -4.618 7.970 1.00 78.06 86 VAL A CA 1
ATOM 643 C C . VAL A 1 86 ? -9.623 -3.524 8.594 1.00 78.06 86 VAL A C 1
ATOM 645 O O . VAL A 1 86 ? -9.376 -3.548 9.797 1.00 78.06 86 VAL A O 1
ATOM 648 N N . TYR A 1 87 ? -9.191 -2.545 7.800 1.00 82.81 87 TYR A N 1
ATOM 649 C CA . TYR A 1 87 ? -8.346 -1.441 8.266 1.00 82.81 87 TYR A CA 1
ATOM 650 C C . TYR A 1 87 ? -8.727 -0.103 7.625 1.00 82.81 87 TYR A C 1
ATOM 652 O O . TYR A 1 87 ? -9.383 -0.040 6.587 1.00 82.81 87 TYR A O 1
ATOM 660 N N . GLY A 1 88 ? -8.340 0.989 8.276 1.00 81.50 88 GLY A N 1
ATOM 661 C CA . GLY A 1 88 ? -8.643 2.349 7.866 1.00 81.50 88 GLY A CA 1
ATOM 662 C C . GLY A 1 88 ? -7.510 2.928 7.032 1.00 81.50 88 GLY A C 1
ATOM 663 O O . GLY A 1 88 ? -6.332 2.687 7.298 1.00 81.50 88 GLY A O 1
ATOM 664 N N . ASN A 1 89 ? -7.860 3.723 6.027 1.00 80.12 89 ASN A N 1
ATOM 665 C CA . ASN A 1 89 ? -6.903 4.475 5.232 1.00 80.12 89 ASN A CA 1
ATOM 666 C C . ASN A 1 89 ? -7.371 5.925 5.104 1.00 80.12 89 ASN A C 1
ATOM 668 O O . ASN A 1 89 ? -8.539 6.192 4.815 1.00 80.12 89 ASN A O 1
ATOM 672 N N . ASN A 1 90 ? -6.466 6.870 5.351 1.00 81.12 90 ASN A N 1
ATOM 673 C CA . ASN A 1 90 ? -6.750 8.291 5.177 1.00 81.12 90 ASN A CA 1
ATOM 674 C C . ASN A 1 90 ? -7.150 8.560 3.714 1.00 81.12 90 ASN A C 1
ATOM 676 O O . ASN A 1 90 ? -6.573 7.965 2.805 1.00 81.12 90 ASN A O 1
ATOM 680 N N . ALA A 1 91 ? -8.122 9.452 3.492 1.00 75.81 91 ALA A N 1
ATOM 681 C CA . ALA A 1 91 ? -8.632 9.752 2.154 1.00 75.81 91 ALA A CA 1
ATOM 682 C C . ALA A 1 91 ? -7.529 10.164 1.164 1.00 75.81 91 ALA A C 1
ATOM 684 O O . ALA A 1 91 ? -7.489 9.644 0.054 1.00 75.81 91 ALA A O 1
ATOM 685 N N . GLU A 1 92 ? -6.599 11.024 1.587 1.00 76.50 92 GLU A N 1
ATOM 686 C CA . GLU A 1 92 ? -5.498 11.505 0.749 1.00 76.50 92 GLU A CA 1
ATOM 687 C C . GLU A 1 92 ? -4.558 10.365 0.342 1.00 76.50 92 GLU A C 1
ATOM 689 O O . GLU A 1 92 ? -4.145 10.272 -0.814 1.00 76.50 92 GLU A O 1
ATOM 694 N N . THR A 1 93 ? -4.220 9.484 1.284 1.00 73.19 93 THR A N 1
ATOM 695 C CA . THR A 1 93 ? -3.371 8.323 1.003 1.00 73.19 93 THR A CA 1
ATOM 696 C C . THR A 1 93 ? -4.086 7.361 0.066 1.00 73.19 93 THR A C 1
ATOM 698 O O . THR A 1 93 ? -3.489 6.913 -0.911 1.00 73.19 93 THR A O 1
ATOM 701 N N . PHE A 1 94 ? -5.362 7.075 0.333 1.00 75.94 94 PHE A N 1
ATOM 702 C CA . PHE A 1 94 ? -6.171 6.154 -0.455 1.00 75.94 94 PHE A CA 1
ATOM 703 C C . PHE A 1 94 ? -6.323 6.617 -1.910 1.00 75.94 94 PHE A C 1
ATOM 705 O O . PHE A 1 94 ? -6.034 5.860 -2.830 1.00 75.94 94 PHE A O 1
ATOM 712 N N . GLU A 1 95 ? -6.696 7.876 -2.133 1.00 78.44 95 GLU A N 1
ATOM 713 C CA . GLU A 1 95 ? -6.930 8.430 -3.476 1.00 78.44 95 GLU A CA 1
ATOM 714 C C . GLU A 1 95 ? -5.658 8.484 -4.338 1.00 78.44 95 GLU A C 1
ATOM 716 O O . GLU A 1 95 ? -5.744 8.475 -5.563 1.00 78.44 95 GLU A O 1
ATOM 721 N N . LYS A 1 96 ? -4.471 8.493 -3.719 1.00 73.38 96 LYS A N 1
ATOM 722 C CA . LYS A 1 96 ? -3.182 8.401 -4.424 1.00 73.38 96 LYS A CA 1
ATOM 723 C C . LYS A 1 96 ? -2.752 6.967 -4.745 1.00 73.38 96 LYS A C 1
ATOM 725 O O . LYS A 1 96 ? -1.862 6.787 -5.571 1.00 73.38 96 LYS A O 1
ATOM 730 N N . THR A 1 97 ? -3.313 5.967 -4.063 1.00 67.31 97 THR A N 1
ATOM 731 C CA . THR A 1 97 ? -2.848 4.567 -4.136 1.00 67.31 97 THR A CA 1
ATOM 732 C C . THR A 1 97 ? -3.829 3.610 -4.799 1.00 67.31 97 THR A C 1
ATOM 734 O O . THR A 1 97 ? -3.391 2.571 -5.286 1.00 67.31 97 THR A O 1
ATOM 737 N N . TYR A 1 98 ? -5.126 3.918 -4.818 1.00 69.38 98 TYR A N 1
ATOM 738 C CA . TYR A 1 98 ? -6.152 3.008 -5.323 1.00 69.38 98 TYR A CA 1
ATOM 739 C C . TYR A 1 98 ? -6.773 3.528 -6.620 1.00 69.38 98 TYR A C 1
ATOM 741 O O . TYR A 1 98 ? -7.181 4.684 -6.717 1.00 69.38 98 TYR A O 1
ATOM 749 N N . GLU A 1 99 ? -6.879 2.638 -7.604 1.00 66.69 99 GLU A N 1
ATOM 750 C CA . GLU A 1 99 ? -7.634 2.856 -8.837 1.00 66.69 99 GLU A CA 1
ATOM 751 C C . GLU A 1 99 ? -9.062 2.307 -8.682 1.00 66.69 99 GLU A C 1
ATOM 753 O O . GLU A 1 99 ? -9.271 1.256 -8.070 1.00 66.69 99 GLU A O 1
ATOM 758 N N . PHE A 1 100 ? -10.048 3.015 -9.237 1.00 64.62 100 PHE A N 1
ATOM 759 C CA . PHE A 1 100 ? -11.455 2.604 -9.240 1.00 64.62 100 PHE A CA 1
ATOM 760 C C . PHE A 1 100 ? -11.839 2.080 -10.629 1.00 64.62 100 PHE A C 1
ATOM 762 O O . PHE A 1 100 ? -11.508 2.717 -11.632 1.00 64.62 100 PHE A O 1
ATOM 769 N N . PHE A 1 101 ? -12.568 0.964 -10.682 1.00 58.09 101 PHE A N 1
ATOM 770 C CA . PHE A 1 101 ? -13.112 0.373 -11.910 1.00 58.09 101 PHE A CA 1
ATOM 771 C C . PHE A 1 101 ? -14.628 0.217 -11.805 1.00 58.09 101 PHE A C 1
ATOM 773 O O . PHE A 1 101 ? -15.103 -0.111 -10.691 1.00 58.09 101 PHE A O 1
#

Radius of gyration: 14.41 Å; Cα contacts (8 Å, |Δi|>4): 164; chains: 1; bounding box: 32×30×34 Å